Protein AF-A0A9N9GT28-F1 (afdb_monomer_lite)

Secondary structure (DSSP, 8-state):
-----HHHHHHHHHHHHHHTSTT-S-GGGHHHHHHHHHHHHHHTTT---HHHHHHHHHHHHHHHHHHHHGGGS-HHHHHHHHGGGT-TT-----------------

Radius of gyration: 22.55 Å; chains: 1; bounding box: 83×28×37 Å

Sequence (106 aa):
MPPQNSRSLCLYRHALRYLRSPNLPFPYLSSKLCYNTRELFEIYRYEQDQRKVNNLIEWGWQDLEFLKSWKHVEKDLLNKIFRGFGNSASLNITTEVKESSSDDKN

Foldseek 3Di:
DPDDPVLVVVLLVLQLCCLCDPLQLCVVCSVVSNVVSVVVCVVCVPPPPPVVVVVVSVVSVVVSVVSNCCSVPDSVVVCVVCVVVNPPPDPPPPPPPPPPDDDDDD

pLDDT: mean 78.23, std 20.6, range [39.34, 97.62]

Organism: NCBI:txid94023

Structure (mmCIF, N/CA/C/O backbone):
data_AF-A0A9N9GT28-F1
#
_entry.id   AF-A0A9N9GT28-F1
#
loop_
_atom_site.group_PDB
_atom_site.id
_atom_site.type_symbol
_atom_site.label_atom_id
_atom_site.label_alt_id
_atom_site.label_comp_id
_atom_site.label_asym_id
_atom_site.label_entity_id
_atom_site.label_seq_id
_atom_site.pdbx_PDB_ins_code
_atom_site.Cartn_x
_atom_site.Cartn_y
_atom_site.Cartn_z
_atom_site.occupancy
_atom_site.B_iso_or_equiv
_atom_site.auth_seq_id
_atom_site.auth_comp_id
_atom_site.auth_asym_id
_atom_site.auth_atom_id
_atom_site.pdbx_PDB_model_num
ATOM 1 N N . MET A 1 1 ? -14.961 -9.599 20.620 1.00 39.34 1 MET A N 1
ATOM 2 C CA . MET A 1 1 ? -13.933 -9.219 19.623 1.00 39.34 1 MET A CA 1
ATOM 3 C C . MET A 1 1 ? -14.221 -7.796 19.174 1.00 39.34 1 MET A C 1
AT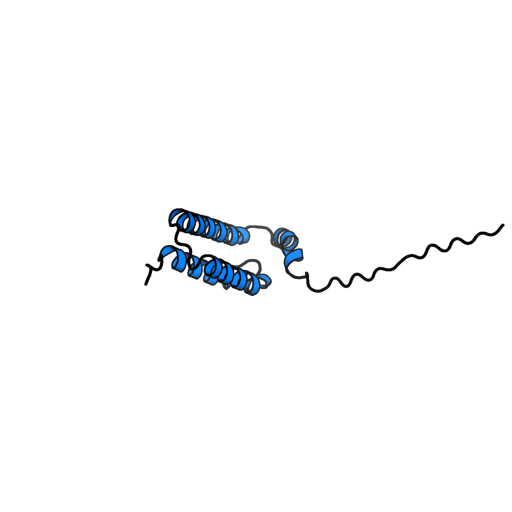OM 5 O O . MET A 1 1 ? -15.393 -7.528 18.928 1.00 39.34 1 MET A O 1
ATOM 9 N N . PRO A 1 2 ? -13.233 -6.886 19.107 1.00 44.78 2 PRO A N 1
ATOM 10 C CA . PRO A 1 2 ? -13.474 -5.552 18.565 1.00 44.78 2 PRO A CA 1
ATOM 11 C C . PRO A 1 2 ? -13.882 -5.670 17.085 1.00 44.78 2 PRO A C 1
ATOM 13 O O . PRO A 1 2 ? -13.447 -6.615 16.414 1.00 44.78 2 PRO A O 1
ATOM 16 N N . PRO A 1 3 ? -14.740 -4.773 16.572 1.00 49.88 3 PRO A N 1
ATOM 17 C CA . PRO A 1 3 ? -15.202 -4.840 15.194 1.00 49.88 3 PRO A CA 1
ATOM 18 C C . PRO A 1 3 ? -14.002 -4.706 14.255 1.00 49.88 3 PRO A C 1
ATOM 20 O O . PRO A 1 3 ? -13.295 -3.700 14.266 1.00 49.88 3 PRO A O 1
ATOM 23 N N . GLN A 1 4 ? -13.760 -5.732 13.437 1.00 57.94 4 GLN A N 1
ATOM 24 C CA . GLN A 1 4 ? -12.808 -5.614 12.340 1.00 57.94 4 GLN A CA 1
ATOM 25 C C . GLN A 1 4 ? -13.346 -4.553 11.381 1.00 57.94 4 GLN A C 1
ATOM 27 O O . GLN A 1 4 ? -14.379 -4.754 10.742 1.00 57.94 4 GLN A O 1
ATOM 32 N N . ASN A 1 5 ? -12.668 -3.409 11.311 1.00 71.00 5 ASN A N 1
ATOM 33 C CA . ASN A 1 5 ? -13.026 -2.338 10.394 1.00 71.00 5 ASN A CA 1
ATOM 34 C C . ASN A 1 5 ? -12.906 -2.874 8.956 1.00 71.00 5 ASN A C 1
ATOM 36 O O . ASN A 1 5 ? -11.810 -3.056 8.428 1.00 71.00 5 ASN A O 1
ATOM 40 N N . SER A 1 6 ? -14.041 -3.176 8.322 1.00 83.88 6 SER A N 1
ATOM 41 C CA . SER A 1 6 ? -14.099 -3.801 6.993 1.00 83.88 6 SER A CA 1
ATOM 42 C C . SER A 1 6 ? -13.328 -3.002 5.935 1.00 83.88 6 SER A C 1
ATOM 44 O O . SER A 1 6 ? -12.798 -3.579 4.982 1.00 83.88 6 SER A O 1
ATOM 46 N N . ARG A 1 7 ? -13.194 -1.684 6.139 1.00 90.88 7 ARG A N 1
ATOM 47 C CA . ARG A 1 7 ? -12.446 -0.774 5.268 1.00 90.88 7 ARG A CA 1
ATOM 48 C C . ARG A 1 7 ? -10.937 -1.002 5.335 1.00 90.88 7 ARG A C 1
ATOM 50 O O . ARG A 1 7 ? -10.301 -1.005 4.283 1.00 90.88 7 ARG A O 1
ATOM 57 N N . SER A 1 8 ? -10.365 -1.235 6.521 1.00 91.81 8 SER A N 1
ATOM 58 C CA . SER A 1 8 ? -8.921 -1.485 6.656 1.00 91.81 8 SER A CA 1
ATOM 59 C C . SER A 1 8 ? -8.540 -2.826 6.029 1.00 91.81 8 SER A C 1
ATOM 61 O O . SER A 1 8 ? -7.586 -2.901 5.255 1.00 91.81 8 SER A O 1
ATOM 63 N N . LEU A 1 9 ? -9.343 -3.871 6.253 1.00 93.12 9 LEU A N 1
ATOM 64 C CA . LEU A 1 9 ? -9.128 -5.179 5.630 1.00 93.12 9 LEU A CA 1
ATOM 65 C C . LEU A 1 9 ? -9.256 -5.117 4.099 1.00 93.12 9 LEU A C 1
ATOM 67 O O . LEU A 1 9 ? -8.506 -5.788 3.385 1.00 93.12 9 LEU A O 1
ATOM 71 N N . CYS A 1 10 ? -10.195 -4.316 3.590 1.00 95.00 10 CYS A N 1
ATOM 72 C CA . CYS A 1 10 ? -10.338 -4.070 2.158 1.00 95.00 10 CYS A CA 1
ATOM 73 C C . CYS A 1 10 ? -9.069 -3.423 1.587 1.00 95.00 10 CYS A C 1
ATOM 75 O O . CYS A 1 10 ? -8.464 -3.978 0.668 1.00 95.00 10 CYS A O 1
ATOM 77 N N . LEU A 1 11 ? -8.608 -2.323 2.190 1.00 96.50 11 LEU A N 1
ATOM 78 C CA . LEU A 1 11 ? -7.378 -1.642 1.788 1.00 96.50 11 LEU A CA 1
ATOM 79 C C . LEU A 1 11 ? -6.170 -2.591 1.801 1.00 96.50 11 LEU A C 1
ATOM 81 O O . LEU A 1 11 ? -5.465 -2.689 0.799 1.00 96.50 11 LEU A O 1
ATOM 85 N N . TYR A 1 12 ? -5.980 -3.360 2.877 1.00 96.75 12 TYR A N 1
ATOM 86 C CA . TYR A 1 12 ? -4.900 -4.348 2.992 1.00 96.75 12 TYR A CA 1
ATOM 87 C C . TYR A 1 12 ? -4.896 -5.349 1.828 1.00 96.75 12 TYR A C 1
ATOM 89 O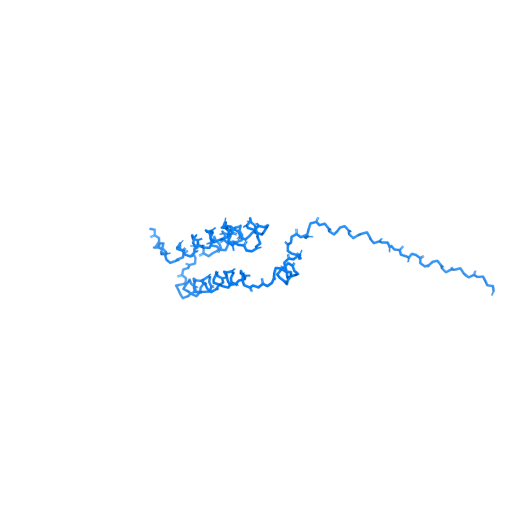 O . TYR A 1 12 ? -3.869 -5.585 1.184 1.00 96.75 12 TYR A O 1
ATOM 97 N N . ARG A 1 13 ? -6.064 -5.923 1.514 1.00 96.50 13 ARG A N 1
ATOM 98 C CA . ARG A 1 13 ? -6.218 -6.880 0.408 1.00 96.50 13 ARG A CA 1
ATOM 99 C C . ARG A 1 13 ? -5.935 -6.233 -0.943 1.00 96.50 13 ARG A C 1
ATOM 101 O O . ARG A 1 13 ? -5.271 -6.850 -1.776 1.00 96.50 13 ARG A O 1
ATOM 108 N N . HIS A 1 14 ? -6.430 -5.018 -1.168 1.00 96.75 14 HIS A N 1
ATOM 109 C CA . HIS A 1 14 ? -6.209 -4.289 -2.415 1.00 96.75 14 HIS A CA 1
ATOM 110 C C . HIS A 1 14 ? -4.736 -3.919 -2.610 1.00 96.75 14 HIS A C 1
ATOM 112 O O . HIS A 1 14 ? -4.205 -4.150 -3.698 1.00 96.75 14 HIS A O 1
ATOM 118 N N . ALA A 1 15 ? -4.067 -3.441 -1.560 1.00 97.00 15 ALA A N 1
ATOM 119 C CA . ALA A 1 15 ? -2.644 -3.128 -1.586 1.00 97.00 15 ALA A CA 1
ATOM 120 C C . ALA A 1 15 ? -1.812 -4.371 -1.927 1.00 97.00 15 ALA A C 1
ATOM 122 O O . ALA A 1 15 ? -1.098 -4.380 -2.927 1.00 97.00 15 ALA A O 1
ATOM 123 N N . LEU A 1 16 ? -1.972 -5.471 -1.182 1.00 97.62 16 LEU A N 1
ATOM 124 C CA . LEU A 1 16 ? -1.211 -6.698 -1.444 1.00 97.62 16 LEU A CA 1
ATOM 125 C C . LEU A 1 16 ? -1.497 -7.306 -2.819 1.00 97.62 16 LEU A C 1
ATOM 127 O O . LEU A 1 16 ? -0.587 -7.849 -3.446 1.00 97.62 16 LEU A O 1
ATOM 131 N N . ARG A 1 17 ? -2.742 -7.228 -3.303 1.00 97.31 17 ARG A N 1
ATOM 132 C CA . ARG A 1 17 ? -3.087 -7.703 -4.648 1.00 97.31 17 ARG A CA 1
ATOM 133 C C . ARG A 1 17 ? -2.3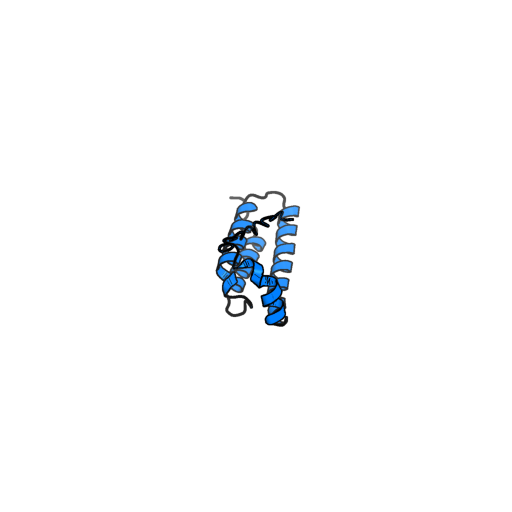66 -6.889 -5.717 1.00 97.31 17 ARG A C 1
ATOM 135 O O . ARG A 1 17 ? -1.808 -7.482 -6.632 1.00 97.31 17 ARG A O 1
ATOM 142 N N . TYR A 1 18 ? -2.356 -5.562 -5.597 1.00 96.19 18 TYR A N 1
ATOM 143 C CA . TYR A 1 18 ? -1.662 -4.698 -6.549 1.00 96.19 18 TYR A CA 1
ATOM 144 C C . TYR A 1 18 ? -0.142 -4.907 -6.510 1.00 96.19 18 TYR A C 1
ATOM 146 O O . TYR A 1 18 ? 0.472 -5.093 -7.557 1.00 96.19 18 TYR A O 1
ATOM 154 N N . LEU A 1 19 ? 0.457 -4.977 -5.318 1.00 95.56 19 LEU A N 1
ATOM 155 C CA . LEU A 1 19 ? 1.904 -5.157 -5.153 1.00 95.56 19 LEU A CA 1
ATOM 156 C C . LEU A 1 19 ? 2.423 -6.499 -5.689 1.00 95.56 19 LEU A C 1
ATOM 158 O O . LEU A 1 19 ? 3.594 -6.605 -6.042 1.00 95.56 19 LEU A O 1
ATOM 162 N N . ARG A 1 20 ? 1.574 -7.528 -5.763 1.00 95.69 20 ARG A N 1
ATOM 163 C CA . ARG A 1 20 ? 1.901 -8.824 -6.389 1.00 95.69 20 ARG A CA 1
ATOM 164 C C . ARG A 1 20 ? 1.513 -8.897 -7.863 1.00 95.69 20 ARG A C 1
ATOM 166 O O . ARG A 1 20 ? 1.764 -9.911 -8.508 1.00 95.69 20 ARG A O 1
ATOM 173 N N . SER A 1 21 ? 0.835 -7.876 -8.378 1.00 93.75 21 SER A N 1
ATOM 174 C CA . SER A 1 21 ? 0.336 -7.888 -9.745 1.00 93.75 21 SER A CA 1
ATOM 175 C C . SER A 1 21 ? 1.467 -7.617 -10.740 1.00 93.75 21 SER A C 1
ATOM 177 O O . SER A 1 21 ? 2.388 -6.859 -10.428 1.00 93.75 21 SER A O 1
ATOM 179 N N . PRO A 1 22 ? 1.370 -8.150 -11.969 1.00 90.56 22 PRO A N 1
ATOM 180 C CA . PRO A 1 22 ? 2.308 -7.819 -13.042 1.00 90.56 22 PRO A CA 1
ATOM 181 C C . PRO A 1 22 ? 2.241 -6.341 -13.463 1.00 90.56 22 PRO A C 1
ATOM 183 O O . PRO A 1 22 ? 3.116 -5.869 -14.177 1.00 90.56 22 PRO A O 1
ATOM 186 N N . ASN A 1 23 ? 1.222 -5.602 -13.009 1.00 88.94 23 ASN A N 1
ATOM 187 C CA . ASN A 1 23 ? 1.052 -4.181 -13.296 1.00 88.94 23 ASN A CA 1
ATOM 188 C C . ASN A 1 23 ? 1.915 -3.282 -12.400 1.00 88.94 23 ASN A C 1
ATOM 190 O O . ASN A 1 23 ? 1.932 -2.071 -12.612 1.00 88.94 23 ASN A O 1
ATOM 194 N N . LEU A 1 24 ? 2.599 -3.839 -11.393 1.00 89.50 24 LEU A N 1
ATOM 195 C CA . LEU A 1 24 ? 3.544 -3.083 -10.582 1.00 89.50 24 LEU A CA 1
ATOM 196 C C . LEU A 1 24 ? 4.786 -2.748 -11.433 1.00 89.50 24 LEU A C 1
ATOM 198 O O . LEU A 1 24 ? 5.488 -3.669 -11.853 1.00 89.50 24 LEU A O 1
ATOM 202 N N . PRO A 1 25 ? 5.130 -1.462 -11.637 1.00 85.38 25 PRO A N 1
ATOM 203 C CA . PRO A 1 25 ? 6.275 -1.080 -12.469 1.00 85.38 25 PRO A CA 1
ATOM 204 C C . PRO A 1 25 ? 7.645 -1.548 -11.934 1.00 85.38 25 PRO A C 1
ATOM 206 O O . PRO A 1 25 ? 8.598 -1.632 -12.709 1.00 85.38 25 PRO A O 1
ATOM 209 N N . PHE A 1 26 ? 7.750 -1.915 -10.646 1.00 83.88 26 PHE A N 1
ATOM 210 C CA . PHE A 1 26 ? 8.971 -2.467 -10.023 1.00 83.88 26 PHE A CA 1
ATOM 211 C C . PHE A 1 26 ? 8.707 -3.852 -9.433 1.00 83.88 26 PHE A C 1
ATOM 213 O O . PHE A 1 26 ? 8.577 -3.998 -8.213 1.00 83.88 26 PHE A O 1
ATOM 220 N N . PRO A 1 27 ? 8.657 -4.905 -10.262 1.00 87.12 27 PRO A N 1
ATOM 221 C CA . PRO A 1 27 ? 8.445 -6.259 -9.758 1.00 87.12 27 PRO A CA 1
ATOM 222 C C . PRO A 1 27 ? 9.528 -6.671 -8.747 1.00 87.12 27 PRO A C 1
ATOM 224 O O . PRO A 1 27 ? 9.227 -7.355 -7.772 1.00 87.12 27 PRO A O 1
ATOM 227 N N . TYR A 1 28 ? 10.761 -6.169 -8.899 1.00 85.69 28 TYR A N 1
ATOM 228 C CA . TYR A 1 28 ? 11.867 -6.422 -7.968 1.00 85.69 28 TYR A CA 1
ATOM 229 C C . TYR A 1 28 ? 11.641 -5.844 -6.557 1.00 85.69 28 TYR A C 1
ATOM 231 O O . TYR A 1 28 ? 12.227 -6.339 -5.598 1.00 85.69 28 TYR A O 1
ATOM 239 N N . LEU A 1 29 ? 10.776 -4.832 -6.396 1.00 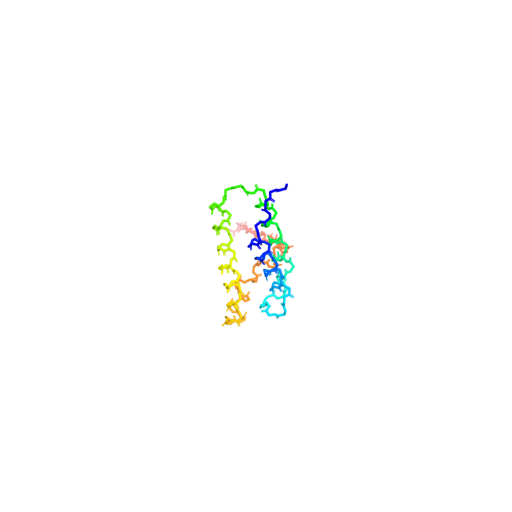88.31 29 LEU A N 1
ATOM 240 C CA . LEU A 1 29 ? 10.406 -4.292 -5.080 1.00 88.31 29 LEU A CA 1
ATOM 241 C C . LEU A 1 29 ? 9.209 -5.012 -4.450 1.00 88.31 29 LEU A C 1
ATOM 243 O O . LEU A 1 29 ? 8.935 -4.782 -3.272 1.00 88.31 29 LEU A O 1
ATOM 247 N N . SER A 1 30 ? 8.506 -5.882 -5.187 1.00 93.00 30 SER A N 1
ATOM 248 C CA . SER A 1 30 ? 7.250 -6.507 -4.746 1.00 93.00 30 SER A CA 1
ATOM 249 C C . SER A 1 30 ? 7.369 -7.150 -3.363 1.00 93.00 30 SER A C 1
ATOM 251 O O . SER A 1 30 ? 6.562 -6.857 -2.479 1.00 93.00 30 SER A O 1
ATOM 253 N N . SER A 1 31 ? 8.412 -7.958 -3.136 1.00 93.62 31 SER A N 1
ATOM 254 C CA . SER A 1 31 ? 8.634 -8.641 -1.856 1.00 93.62 31 SER A CA 1
ATOM 255 C C . SER A 1 31 ? 8.808 -7.660 -0.695 1.00 93.62 31 SER A C 1
ATOM 257 O O . SER A 1 31 ? 8.149 -7.813 0.334 1.00 93.62 31 SER A O 1
ATOM 259 N N . LYS A 1 32 ? 9.636 -6.621 -0.875 1.00 92.31 32 LYS A N 1
ATOM 260 C CA . LYS A 1 32 ? 9.908 -5.597 0.147 1.00 92.31 32 LYS A CA 1
ATOM 261 C C . LYS A 1 32 ? 8.671 -4.748 0.434 1.00 92.31 32 LYS A C 1
ATOM 263 O O . LYS A 1 32 ? 8.331 -4.542 1.592 1.00 92.31 32 LYS A O 1
ATOM 268 N N . LEU A 1 33 ? 7.951 -4.318 -0.602 1.00 94.25 33 LEU A N 1
ATOM 269 C CA . LEU A 1 33 ? 6.713 -3.553 -0.443 1.00 94.25 33 LEU A CA 1
ATOM 270 C C . LEU A 1 33 ? 5.629 -4.389 0.245 1.00 94.25 33 LEU A C 1
ATOM 272 O O . LEU A 1 33 ? 5.001 -3.915 1.183 1.00 94.25 33 LEU A O 1
ATOM 276 N N . CYS A 1 34 ? 5.458 -5.656 -0.142 1.00 96.62 34 CYS A N 1
ATOM 277 C CA . CYS A 1 34 ? 4.517 -6.556 0.522 1.00 96.62 34 CYS A CA 1
ATOM 278 C C . CYS A 1 34 ? 4.882 -6.802 1.991 1.00 96.62 34 CYS A C 1
ATOM 280 O O . CYS A 1 34 ? 3.982 -6.975 2.810 1.00 96.62 34 CYS A O 1
ATOM 282 N N . TYR A 1 35 ? 6.171 -6.899 2.327 1.00 96.88 35 TYR A N 1
ATOM 283 C CA . TYR A 1 35 ? 6.625 -7.001 3.715 1.00 96.88 35 TYR A CA 1
ATOM 284 C C . TYR A 1 35 ? 6.256 -5.730 4.489 1.00 96.88 35 TYR A C 1
ATOM 286 O O . TYR A 1 35 ? 5.495 -5.809 5.448 1.00 96.88 35 TYR A O 1
ATOM 294 N N . ASN A 1 36 ? 6.663 -4.561 3.990 1.00 95.88 36 ASN A N 1
ATOM 295 C CA . ASN A 1 36 ? 6.387 -3.270 4.624 1.00 95.88 36 ASN A CA 1
ATOM 296 C C . ASN A 1 36 ? 4.884 -3.014 4.815 1.00 95.88 36 ASN A C 1
ATOM 298 O O . ASN A 1 36 ? 4.474 -2.519 5.858 1.00 95.88 36 ASN A O 1
ATOM 302 N N . THR A 1 37 ? 4.044 -3.377 3.839 1.00 96.31 37 THR A N 1
ATOM 303 C CA . THR A 1 37 ? 2.586 -3.258 3.976 1.00 96.31 37 THR A CA 1
ATOM 304 C C . THR A 1 37 ? 2.046 -4.147 5.094 1.00 96.31 37 THR A C 1
ATOM 306 O O . THR A 1 37 ? 1.160 -3.714 5.820 1.00 96.31 37 THR A O 1
ATOM 309 N N . ARG A 1 38 ? 2.551 -5.376 5.267 1.00 97.25 38 ARG A N 1
ATOM 310 C CA . ARG A 1 38 ? 2.120 -6.238 6.384 1.00 97.25 38 ARG A CA 1
ATOM 311 C C . ARG A 1 38 ? 2.521 -5.646 7.727 1.00 97.25 38 ARG A C 1
ATOM 313 O O . ARG A 1 38 ? 1.663 -5.531 8.595 1.00 97.25 38 ARG A O 1
ATOM 320 N N . GLU A 1 39 ? 3.774 -5.217 7.847 1.00 97.31 39 GLU A N 1
ATOM 321 C CA . GLU A 1 39 ? 4.293 -4.588 9.064 1.00 97.31 39 GLU A CA 1
ATOM 322 C C . GLU A 1 39 ? 3.486 -3.346 9.443 1.00 97.31 39 GLU A C 1
ATOM 324 O O . GLU A 1 39 ? 3.082 -3.197 10.591 1.00 97.31 39 GLU A O 1
ATOM 329 N N . LEU A 1 40 ? 3.165 -2.488 8.470 1.00 94.75 40 LEU A N 1
ATOM 330 C CA . LEU A 1 40 ? 2.370 -1.285 8.712 1.00 94.75 40 LEU A CA 1
ATOM 331 C C . LEU A 1 40 ? 0.989 -1.614 9.300 1.00 94.75 40 LEU A C 1
ATOM 333 O O . LEU A 1 40 ? 0.551 -0.974 10.252 1.00 94.75 40 LEU A O 1
ATOM 337 N N . PHE A 1 41 ? 0.306 -2.625 8.758 1.00 94.81 41 PHE A N 1
ATOM 338 C CA . PHE A 1 41 ? -0.991 -3.059 9.281 1.00 94.81 41 PHE A CA 1
ATOM 339 C C . PHE A 1 41 ? -0.883 -3.729 10.655 1.00 94.81 41 PHE A C 1
ATOM 341 O O . PHE A 1 41 ? -1.814 -3.602 11.450 1.00 94.81 41 PHE A O 1
ATOM 348 N N . GLU A 1 42 ? 0.230 -4.402 10.956 1.00 94.25 42 GLU A N 1
ATOM 349 C CA . GLU A 1 42 ? 0.461 -4.993 12.277 1.00 94.25 42 GLU A CA 1
ATOM 350 C C . GLU A 1 42 ? 0.740 -3.915 13.337 1.00 94.25 42 GLU A C 1
ATOM 352 O O . GLU A 1 42 ? 0.147 -3.962 14.414 1.00 94.25 42 GLU A O 1
ATOM 357 N N . ILE A 1 43 ? 1.540 -2.889 13.013 1.00 94.69 43 ILE A N 1
ATOM 358 C CA . ILE A 1 43 ? 1.835 -1.748 13.905 1.00 94.69 43 ILE A CA 1
ATOM 359 C C . ILE A 1 43 ? 0.544 -1.073 14.388 1.00 94.69 43 ILE A C 1
ATOM 361 O O . ILE A 1 43 ? 0.414 -0.746 15.566 1.00 94.69 43 ILE A O 1
ATOM 365 N N . TYR A 1 44 ? -0.431 -0.888 13.496 1.00 92.94 44 TYR A N 1
ATOM 366 C CA . TYR A 1 44 ? -1.698 -0.220 13.814 1.00 92.94 44 TYR A CA 1
ATOM 367 C C . TYR A 1 44 ? -2.850 -1.183 14.134 1.00 92.94 44 TYR A C 1
ATOM 369 O O . TYR A 1 44 ? -3.998 -0.752 14.249 1.00 92.94 44 TYR A O 1
ATOM 377 N N . ARG A 1 45 ? -2.579 -2.483 14.315 1.00 90.50 45 ARG A N 1
ATOM 378 C CA . ARG A 1 45 ? -3.613 -3.516 14.508 1.00 90.50 45 ARG A CA 1
ATOM 379 C C . ARG A 1 45 ? -4.522 -3.267 15.709 1.00 90.50 45 ARG A C 1
ATOM 381 O O . ARG A 1 45 ? -5.709 -3.587 15.654 1.00 90.50 45 ARG A O 1
ATOM 388 N N . TYR A 1 46 ? -3.959 -2.734 16.789 1.00 92.06 46 TYR A N 1
ATOM 389 C CA . TYR A 1 46 ? -4.663 -2.495 18.051 1.00 92.06 46 TYR A CA 1
ATOM 390 C C . TYR A 1 46 ? -5.009 -1.020 18.277 1.00 92.06 46 TYR A C 1
ATOM 392 O O . TYR A 1 46 ? -5.426 -0.667 19.380 1.00 92.06 46 TYR A O 1
ATOM 400 N N . GLU A 1 47 ? -4.859 -0.169 17.256 1.00 93.62 47 GLU A N 1
ATOM 401 C CA . GLU A 1 47 ? -5.218 1.246 17.339 1.00 93.62 47 GLU A CA 1
ATOM 402 C C . GLU A 1 47 ? -6.713 1.407 17.656 1.00 93.62 47 GLU A C 1
ATOM 404 O O . GLU A 1 47 ? -7.572 0.833 16.984 1.00 93.62 47 GLU A O 1
ATOM 409 N N . GLN A 1 48 ? -7.019 2.176 18.702 1.00 92.12 48 GLN A N 1
ATOM 410 C CA . GLN A 1 48 ? -8.389 2.374 19.191 1.00 92.12 48 GLN A CA 1
ATOM 411 C C . GLN A 1 48 ? -8.960 3.730 18.769 1.00 92.12 48 GLN A C 1
ATOM 413 O O . GLN A 1 48 ? -10.185 3.877 18.694 1.00 92.12 48 GLN A O 1
ATOM 418 N N . ASP A 1 49 ? -8.102 4.712 18.462 1.00 94.12 49 ASP A N 1
ATOM 419 C CA . ASP A 1 49 ? -8.544 6.026 18.003 1.00 94.12 49 ASP A CA 1
ATOM 420 C C . ASP A 1 49 ? -9.156 5.928 16.599 1.00 94.12 49 ASP A C 1
ATOM 422 O O . ASP A 1 49 ? -8.464 5.838 15.583 1.00 94.12 49 ASP A O 1
ATOM 426 N N . GLN A 1 50 ? -10.487 5.996 16.537 1.00 91.69 50 GLN A N 1
ATOM 427 C CA . GLN A 1 50 ? -11.237 5.899 15.286 1.00 91.69 50 GLN A CA 1
ATOM 428 C C . GLN A 1 50 ? -10.921 7.030 14.303 1.00 91.69 50 GLN A C 1
ATOM 430 O O . GLN A 1 50 ? -10.973 6.805 13.093 1.00 91.69 50 GLN A O 1
ATOM 435 N N . ARG A 1 51 ? -10.577 8.238 14.775 1.00 95.06 51 ARG A N 1
ATOM 436 C CA . ARG A 1 51 ? -10.185 9.340 13.879 1.00 95.06 51 ARG A CA 1
ATOM 437 C C . ARG A 1 51 ? -8.854 9.017 13.221 1.00 95.06 51 ARG A C 1
ATOM 439 O O . ARG A 1 51 ? -8.737 9.114 12.003 1.00 95.06 51 ARG A O 1
ATOM 446 N N . LYS A 1 52 ? -7.888 8.550 14.010 1.00 95.06 52 LYS A N 1
ATOM 447 C CA . LYS A 1 52 ? -6.585 8.118 13.500 1.00 95.06 52 LYS A CA 1
ATOM 448 C C . LYS A 1 52 ? -6.711 6.940 12.537 1.00 95.06 52 LYS A C 1
ATOM 450 O O . LYS A 1 52 ? -6.134 6.992 11.456 1.00 95.06 52 LYS A O 1
ATOM 455 N N . VAL A 1 53 ? -7.508 5.922 12.870 1.00 93.31 53 VAL A N 1
ATOM 456 C CA . VAL A 1 53 ? -7.772 4.777 11.977 1.00 93.31 53 VAL A CA 1
ATOM 457 C C . VAL A 1 53 ? -8.370 5.240 10.649 1.00 93.31 53 VAL A C 1
ATOM 459 O O . VAL A 1 53 ? -7.925 4.795 9.593 1.00 93.31 53 VAL A O 1
ATOM 462 N N . ASN A 1 54 ? -9.345 6.150 10.675 1.00 94.12 54 ASN A N 1
ATOM 463 C CA . ASN A 1 54 ? -9.951 6.671 9.451 1.00 94.12 54 ASN A CA 1
ATOM 464 C C . ASN A 1 54 ? -8.947 7.451 8.592 1.00 94.12 54 ASN A C 1
ATOM 466 O O . ASN A 1 54 ? -8.891 7.207 7.388 1.00 94.12 54 ASN A O 1
ATOM 470 N N . ASN A 1 55 ? -8.116 8.301 9.203 1.00 95.94 55 ASN A N 1
ATOM 471 C CA . ASN A 1 55 ? -7.064 9.034 8.492 1.00 95.94 55 ASN A CA 1
ATOM 472 C C . ASN A 1 55 ? -6.039 8.082 7.860 1.00 95.94 55 ASN A C 1
ATOM 474 O O . ASN A 1 55 ? -5.694 8.235 6.694 1.00 95.94 55 ASN A O 1
ATOM 478 N N . LEU A 1 56 ? -5.597 7.055 8.595 1.00 95.12 56 LEU A N 1
ATOM 479 C CA . LEU A 1 56 ? -4.662 6.047 8.081 1.00 95.12 56 LEU A CA 1
ATOM 480 C C . LEU A 1 56 ? -5.243 5.276 6.889 1.00 95.12 56 LEU A C 1
ATOM 482 O O . LEU A 1 56 ? -4.533 4.995 5.926 1.00 95.12 56 LEU A O 1
ATOM 486 N N . ILE A 1 57 ? -6.535 4.937 6.937 1.00 95.38 57 ILE A N 1
ATOM 487 C CA . ILE A 1 57 ? -7.221 4.284 5.815 1.00 95.38 57 ILE A CA 1
ATOM 488 C C . ILE A 1 57 ? -7.287 5.222 4.606 1.00 95.38 57 ILE A C 1
ATOM 490 O O . ILE A 1 57 ? -7.058 4.772 3.486 1.00 95.38 57 ILE A O 1
ATOM 494 N N . GLU A 1 58 ? -7.609 6.499 4.809 1.00 96.00 58 GLU A N 1
ATOM 495 C CA . GLU A 1 58 ? -7.671 7.489 3.731 1.00 96.00 58 GLU A CA 1
ATOM 496 C C . GLU A 1 58 ? -6.307 7.683 3.062 1.00 96.00 58 GLU A C 1
ATOM 498 O O . GLU A 1 58 ? -6.200 7.532 1.843 1.00 96.00 58 GLU A O 1
ATOM 503 N N . TRP A 1 59 ? -5.257 7.913 3.852 1.00 96.62 59 TRP A N 1
ATOM 504 C CA . TRP A 1 59 ? -3.888 8.035 3.348 1.00 96.62 59 TRP A CA 1
ATOM 505 C C . TRP A 1 59 ? -3.434 6.770 2.629 1.00 96.62 59 TRP A C 1
ATOM 507 O O . TRP A 1 59 ? -2.911 6.850 1.526 1.00 96.62 59 TRP A O 1
ATOM 517 N N . GLY A 1 60 ? -3.727 5.586 3.170 1.00 96.19 60 GLY A N 1
ATOM 518 C CA . GLY A 1 60 ? -3.350 4.340 2.509 1.00 96.19 60 GLY A CA 1
ATOM 519 C C . GLY A 1 60 ? -4.042 4.122 1.155 1.00 96.19 60 GLY A C 1
ATOM 520 O O . GLY A 1 60 ? -3.448 3.528 0.254 1.00 96.19 60 GLY A O 1
ATOM 521 N N . TRP A 1 61 ? -5.271 4.620 0.965 1.00 97.06 61 TRP A N 1
ATOM 522 C CA . TRP A 1 61 ? -5.902 4.636 -0.361 1.00 97.06 61 TRP A CA 1
ATOM 523 C C . TRP A 1 61 ? -5.223 5.627 -1.308 1.00 97.06 61 TRP A C 1
ATOM 525 O O . TRP A 1 61 ? -4.989 5.276 -2.464 1.00 97.06 61 TRP A O 1
ATOM 535 N N . GLN A 1 62 ? -4.876 6.824 -0.828 1.00 96.50 62 GLN A N 1
ATOM 536 C CA . GLN A 1 62 ? -4.136 7.819 -1.613 1.00 96.50 62 GLN A CA 1
ATOM 537 C C . GLN A 1 62 ? -2.766 7.276 -2.047 1.00 96.50 62 GLN A C 1
ATOM 539 O O . GLN A 1 62 ? -2.431 7.346 -3.229 1.00 96.50 62 GLN A O 1
ATOM 544 N N . ASP A 1 63 ? -2.028 6.638 -1.139 1.00 94.50 63 ASP A N 1
ATOM 545 C CA . ASP A 1 63 ? -0.739 6.000 -1.417 1.00 94.50 63 ASP A CA 1
ATOM 546 C C . ASP A 1 63 ? -0.870 4.878 -2.454 1.00 94.50 63 ASP A C 1
ATOM 548 O O . ASP A 1 63 ? -0.044 4.746 -3.361 1.00 94.50 63 ASP A O 1
ATOM 552 N N . LEU A 1 64 ? -1.927 4.065 -2.358 1.00 94.56 64 LEU A N 1
ATOM 553 C CA . LEU A 1 64 ? -2.179 2.998 -3.322 1.00 94.56 64 LEU A CA 1
ATOM 554 C C . LEU A 1 64 ? -2.491 3.552 -4.720 1.00 94.56 64 LEU A C 1
ATOM 556 O O . LEU A 1 64 ? -1.992 3.014 -5.710 1.00 94.56 64 LEU A O 1
ATOM 560 N N . GLU A 1 65 ? -3.294 4.611 -4.823 1.00 93.69 65 GLU A N 1
ATOM 561 C CA . GLU A 1 65 ? -3.548 5.283 -6.104 1.00 93.69 65 GLU A CA 1
AT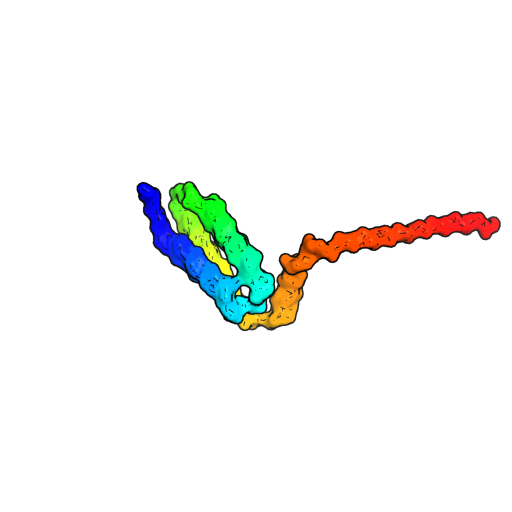OM 562 C C . GLU A 1 65 ? -2.288 5.961 -6.650 1.00 93.69 65 GLU A C 1
ATOM 564 O O . GLU A 1 65 ? -1.997 5.854 -7.845 1.00 93.69 65 GLU A O 1
ATOM 569 N N . PHE A 1 66 ? -1.468 6.553 -5.780 1.00 90.50 66 PHE A N 1
ATOM 570 C CA . PHE A 1 66 ? -0.176 7.106 -6.166 1.00 90.50 66 PHE A CA 1
ATOM 571 C C . PHE A 1 66 ? 0.734 6.023 -6.763 1.00 90.50 66 PHE A C 1
ATOM 573 O O . PHE A 1 66 ? 1.213 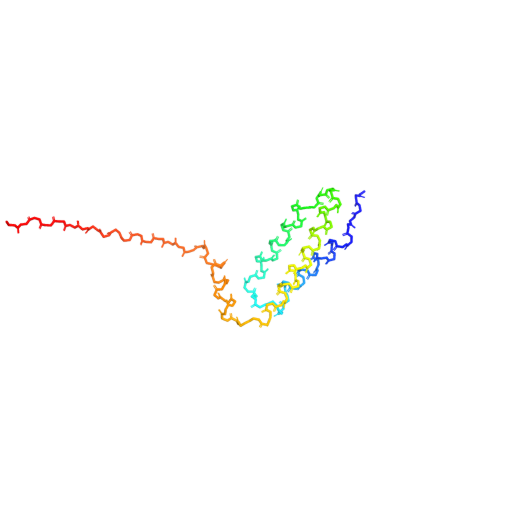6.180 -7.886 1.00 90.50 66 PHE A O 1
ATOM 580 N N . LEU A 1 67 ? 0.871 4.867 -6.105 1.00 88.94 67 LEU A N 1
ATOM 581 C CA . LEU A 1 67 ? 1.637 3.723 -6.622 1.00 88.94 67 LEU A CA 1
ATOM 582 C C . LEU A 1 67 ? 1.081 3.163 -7.942 1.00 88.94 67 LEU A C 1
ATOM 584 O O . LEU A 1 67 ? 1.844 2.662 -8.773 1.00 88.94 67 LEU A O 1
ATOM 588 N N . LYS A 1 68 ? -0.238 3.219 -8.156 1.00 90.56 68 LYS A N 1
ATOM 589 C CA . LYS A 1 68 ? -0.875 2.834 -9.429 1.00 90.56 68 LYS A CA 1
ATOM 590 C C . LYS A 1 68 ? -0.597 3.822 -10.552 1.00 90.56 68 LYS A C 1
ATOM 592 O O . LYS A 1 68 ? -0.502 3.404 -11.707 1.00 90.56 68 LYS A O 1
ATOM 597 N N . SER A 1 69 ? -0.462 5.107 -10.237 1.00 87.88 69 SER A N 1
ATOM 598 C CA . SER A 1 69 ? -0.220 6.151 -11.237 1.00 87.88 69 SER A CA 1
ATOM 599 C C . SER A 1 69 ? 1.175 6.067 -11.861 1.00 87.88 69 SER A C 1
ATOM 601 O O . SER A 1 69 ? 1.363 6.466 -13.008 1.00 87.88 69 SER A O 1
ATOM 603 N N . TRP A 1 70 ? 2.143 5.454 -11.173 1.00 82.19 70 TRP A N 1
ATOM 604 C CA . TRP A 1 70 ? 3.515 5.338 -11.673 1.00 82.19 70 TRP A CA 1
ATOM 605 C C . TRP A 1 70 ? 3.664 4.454 -12.910 1.00 82.19 70 TRP A C 1
ATOM 607 O O . TRP A 1 70 ? 4.684 4.538 -13.583 1.00 82.19 70 TRP A O 1
ATOM 617 N N . LYS A 1 71 ? 2.645 3.673 -13.289 1.00 73.62 71 LYS A N 1
ATOM 618 C CA . LYS A 1 71 ? 2.614 3.007 -14.603 1.00 73.62 71 LYS A CA 1
ATOM 619 C C . LYS A 1 71 ? 2.732 3.990 -15.783 1.00 73.62 71 LYS A C 1
ATOM 621 O O . LYS A 1 71 ? 3.005 3.564 -16.898 1.00 73.62 71 LYS A O 1
ATOM 626 N N . HIS A 1 72 ? 2.489 5.280 -15.540 1.00 70.00 72 HIS A N 1
ATOM 627 C CA . HIS A 1 72 ? 2.544 6.356 -16.528 1.00 70.00 72 HIS A CA 1
ATOM 628 C C . HIS A 1 72 ? 3.848 7.165 -16.505 1.00 70.00 72 HIS A C 1
ATOM 630 O O . HIS A 1 72 ? 4.014 8.053 -17.334 1.00 70.00 72 HIS A O 1
ATOM 636 N N . VAL A 1 73 ? 4.761 6.893 -15.569 1.00 73.00 73 VAL A N 1
ATOM 637 C CA . VAL A 1 73 ? 6.043 7.602 -15.473 1.00 73.00 73 VAL A CA 1
ATOM 638 C C . VAL A 1 73 ? 7.104 6.829 -16.257 1.00 73.00 73 VAL A C 1
ATOM 640 O O . VAL A 1 73 ? 7.109 5.598 -16.261 1.00 73.00 73 VAL A O 1
ATOM 643 N N . GLU A 1 74 ? 8.012 7.542 -16.928 1.00 72.81 74 GLU A N 1
ATOM 644 C CA . GLU A 1 74 ? 9.097 6.924 -17.693 1.00 72.81 74 GLU A CA 1
ATOM 645 C C . GLU A 1 74 ? 9.926 5.965 -16.828 1.00 72.81 74 GLU A C 1
ATOM 647 O O . GLU A 1 74 ? 10.414 6.311 -15.746 1.00 72.81 74 GLU A O 1
ATOM 652 N N . LYS A 1 75 ? 10.116 4.742 -17.338 1.00 68.25 75 LYS A N 1
ATOM 653 C CA . LYS A 1 75 ? 10.794 3.643 -16.638 1.00 68.25 75 LYS A CA 1
ATOM 654 C C . LYS A 1 75 ? 12.192 4.030 -16.148 1.00 68.25 75 LYS A C 1
ATOM 656 O O . LYS A 1 75 ? 12.594 3.610 -15.066 1.00 68.25 75 LYS A O 1
ATOM 661 N N . ASP A 1 76 ? 12.913 4.857 -16.900 1.00 66.50 76 ASP A N 1
ATOM 662 C CA . ASP A 1 76 ? 14.265 5.296 -16.545 1.00 66.50 76 ASP A CA 1
ATOM 663 C C . ASP A 1 76 ? 14.285 6.323 -15.414 1.00 66.50 76 ASP A C 1
ATOM 665 O O . ASP A 1 76 ? 15.161 6.263 -14.546 1.00 66.50 76 ASP A O 1
ATOM 669 N N . LEU A 1 77 ? 13.302 7.227 -15.368 1.00 72.88 77 LEU A N 1
ATOM 670 C CA . LEU A 1 77 ? 13.137 8.159 -14.255 1.00 72.88 77 LEU A CA 1
ATOM 671 C C . LEU A 1 77 ? 12.797 7.397 -12.972 1.00 72.88 77 LEU A C 1
ATOM 673 O O . LEU A 1 77 ? 13.411 7.621 -11.929 1.00 72.88 77 LEU A O 1
ATOM 677 N N . LEU A 1 78 ? 11.890 6.428 -13.066 1.00 68.94 78 LEU A N 1
ATOM 678 C CA . LEU A 1 78 ? 11.536 5.584 -11.933 1.00 68.94 78 LEU A CA 1
ATOM 679 C C . LEU A 1 78 ? 12.719 4.730 -11.455 1.00 68.94 78 LEU A C 1
ATOM 681 O O . LEU A 1 78 ? 13.008 4.678 -10.262 1.00 68.94 78 LEU A O 1
ATOM 685 N N . ASN A 1 79 ? 13.463 4.111 -12.373 1.00 68.19 79 ASN A N 1
ATOM 686 C CA . ASN A 1 79 ? 14.661 3.347 -12.029 1.00 68.19 79 ASN A CA 1
ATOM 687 C C . ASN A 1 79 ? 15.723 4.222 -11.348 1.00 68.19 79 ASN A C 1
ATOM 689 O O . ASN A 1 79 ? 16.392 3.744 -10.436 1.00 68.19 79 ASN A O 1
ATOM 693 N N . LYS A 1 80 ? 15.881 5.493 -11.742 1.00 73.19 80 LYS A N 1
ATOM 694 C CA . LYS A 1 80 ? 16.779 6.439 -11.054 1.00 73.19 80 LYS A CA 1
ATOM 695 C C . LYS A 1 80 ? 16.321 6.724 -9.623 1.00 73.19 80 LYS A C 1
ATOM 697 O O . LYS A 1 80 ? 17.157 6.705 -8.726 1.00 73.19 80 LYS A O 1
ATOM 702 N N . ILE A 1 81 ? 15.020 6.913 -9.400 1.00 71.88 81 ILE A N 1
ATOM 703 C CA . ILE A 1 81 ? 14.452 7.133 -8.059 1.00 71.88 81 ILE A CA 1
ATOM 704 C C . ILE A 1 81 ? 14.660 5.894 -7.167 1.00 71.88 81 ILE A C 1
ATOM 706 O O . ILE A 1 81 ? 15.020 6.023 -5.998 1.00 71.88 81 ILE A O 1
ATOM 710 N N . PHE A 1 82 ? 14.493 4.683 -7.715 1.00 66.38 82 PHE A N 1
ATOM 711 C CA . PHE A 1 82 ? 14.484 3.442 -6.925 1.00 66.38 82 PHE A CA 1
ATOM 712 C C . PHE A 1 82 ? 15.773 2.614 -6.949 1.00 66.38 82 PHE A C 1
ATOM 714 O O . PHE A 1 82 ? 15.875 1.654 -6.181 1.00 66.38 82 PHE A O 1
ATOM 721 N N . ARG A 1 83 ? 16.785 2.970 -7.754 1.00 64.31 83 ARG A N 1
ATOM 722 C CA . ARG A 1 83 ? 18.090 2.272 -7.793 1.00 64.31 83 ARG A CA 1
ATOM 723 C C . ARG A 1 83 ? 18.780 2.219 -6.426 1.00 64.31 83 ARG A C 1
ATOM 725 O O . ARG A 1 83 ? 19.448 1.234 -6.130 1.00 64.31 83 ARG A O 1
ATOM 732 N N . GLY A 1 84 ? 18.573 3.222 -5.571 1.00 59.03 84 GLY A N 1
ATOM 733 C CA . GLY A 1 84 ? 19.136 3.263 -4.215 1.00 59.03 84 GLY A CA 1
ATOM 734 C C . GLY A 1 84 ? 18.472 2.315 -3.205 1.00 59.03 84 GLY A C 1
ATOM 735 O O . GLY A 1 84 ? 19.061 2.019 -2.172 1.00 59.03 84 GLY A O 1
ATOM 736 N N . PHE A 1 85 ? 17.274 1.793 -3.487 1.00 57.78 85 PHE A N 1
ATOM 737 C CA . PHE A 1 85 ? 16.512 0.988 -2.520 1.00 57.78 85 PHE A CA 1
ATOM 738 C C . PHE A 1 85 ? 16.808 -0.520 -2.569 1.00 57.78 85 PHE A C 1
ATOM 740 O O . PHE A 1 85 ? 16.377 -1.242 -1.659 1.00 57.78 85 PHE A O 1
ATOM 747 N N . GLY A 1 86 ? 17.515 -0.984 -3.611 1.00 50.34 86 GLY A N 1
ATOM 748 C CA . GLY A 1 86 ? 17.863 -2.393 -3.842 1.00 50.34 86 GLY A CA 1
ATOM 749 C C . GLY A 1 86 ? 19.286 -2.806 -3.436 1.00 50.34 86 GLY A C 1
ATOM 750 O O . GLY A 1 86 ? 19.507 -3.989 -3.213 1.00 50.34 86 GLY A O 1
ATOM 751 N N . ASN A 1 87 ? 20.224 -1.859 -3.284 1.00 45.72 87 ASN A N 1
ATOM 752 C CA . ASN A 1 87 ? 21.667 -2.141 -3.151 1.00 45.72 87 ASN A CA 1
ATOM 753 C C . ASN A 1 87 ? 22.307 -1.643 -1.838 1.00 45.72 87 ASN A C 1
ATOM 755 O O . ASN A 1 87 ? 23.494 -1.333 -1.800 1.00 45.72 87 ASN A O 1
ATOM 759 N N . SER A 1 88 ? 21.573 -1.592 -0.726 1.00 49.56 88 SER A N 1
ATOM 760 C CA . SER A 1 88 ? 22.161 -1.233 0.578 1.00 49.56 88 SER A CA 1
ATOM 761 C C . SER A 1 88 ? 22.913 -2.387 1.270 1.00 49.56 88 SER A C 1
ATOM 763 O O . SER A 1 88 ? 23.145 -2.315 2.470 1.00 49.56 88 SER A O 1
ATOM 765 N N . ALA A 1 89 ? 23.269 -3.458 0.550 1.00 46.00 89 ALA A N 1
ATOM 766 C CA . ALA A 1 89 ? 23.983 -4.621 1.095 1.00 46.00 89 ALA A CA 1
ATOM 767 C C . ALA A 1 89 ? 25.430 -4.769 0.583 1.00 46.00 89 ALA A C 1
ATOM 769 O O . ALA A 1 89 ? 26.108 -5.722 0.948 1.00 46.00 89 ALA A O 1
ATOM 770 N N . SER A 1 90 ? 25.926 -3.855 -0.257 1.00 44.91 90 SER A N 1
ATOM 771 C CA . SER A 1 90 ? 27.246 -4.012 -0.883 1.00 44.91 90 SER A CA 1
ATOM 772 C C . SER A 1 90 ? 27.945 -2.677 -1.146 1.00 44.91 90 SER A C 1
ATOM 774 O O . SER A 1 90 ? 28.290 -2.361 -2.282 1.00 44.91 90 SER A O 1
ATOM 776 N N . LEU A 1 91 ? 28.166 -1.888 -0.095 1.00 42.34 91 LEU A N 1
ATOM 777 C CA . LEU A 1 91 ? 29.256 -0.912 -0.083 1.00 42.34 91 LEU A CA 1
ATOM 778 C C . LEU A 1 91 ? 30.334 -1.421 0.879 1.00 42.34 91 LEU A C 1
ATOM 780 O O . LEU A 1 91 ? 30.398 -1.020 2.036 1.00 42.34 91 LEU A O 1
ATOM 784 N N . ASN A 1 92 ? 31.187 -2.317 0.378 1.00 39.94 92 ASN A N 1
ATOM 785 C CA . ASN A 1 92 ? 32.542 -2.420 0.903 1.00 39.94 92 ASN A CA 1
ATOM 786 C C . ASN A 1 92 ? 33.261 -1.150 0.451 1.00 39.94 92 ASN A C 1
ATOM 788 O O . ASN A 1 92 ? 33.610 -1.006 -0.720 1.00 39.94 92 ASN A O 1
ATOM 792 N N . ILE A 1 93 ? 33.405 -0.199 1.369 1.00 43.00 93 ILE A N 1
ATOM 793 C CA . ILE A 1 93 ? 34.260 0.965 1.173 1.00 43.00 93 ILE A CA 1
ATOM 794 C C . ILE A 1 93 ? 35.694 0.446 1.261 1.00 43.00 93 ILE A C 1
ATOM 796 O O . ILE A 1 93 ? 36.224 0.246 2.351 1.00 43.00 93 ILE A O 1
ATOM 800 N N . THR A 1 94 ? 36.317 0.186 0.115 1.00 42.09 94 THR A N 1
ATOM 801 C CA . THR A 1 94 ? 37.774 0.074 0.049 1.00 42.09 94 THR A CA 1
ATOM 802 C C . THR A 1 94 ? 38.317 1.494 0.125 1.00 42.09 94 THR A C 1
ATOM 804 O O . THR A 1 94 ? 38.384 2.210 -0.872 1.00 42.09 94 THR A O 1
ATOM 807 N N . THR A 1 95 ? 38.623 1.946 1.337 1.00 39.81 95 THR A N 1
ATOM 808 C CA . THR A 1 95 ? 39.374 3.180 1.567 1.00 39.81 95 THR A CA 1
ATOM 809 C C . THR A 1 95 ? 40.812 2.942 1.113 1.00 39.81 95 THR A C 1
ATOM 811 O O . THR A 1 95 ? 41.631 2.428 1.869 1.00 39.81 95 THR A O 1
ATOM 814 N N . GLU A 1 96 ? 41.124 3.290 -0.134 1.00 39.59 96 GLU A N 1
ATOM 815 C CA . GLU A 1 96 ? 42.510 3.529 -0.533 1.00 39.59 96 GLU A CA 1
ATOM 816 C C . GLU A 1 96 ? 42.970 4.823 0.144 1.00 39.59 96 GLU A C 1
ATOM 818 O O . GLU A 1 96 ? 42.648 5.937 -0.275 1.00 39.59 96 GLU A O 1
ATOM 823 N N . VAL A 1 97 ? 43.693 4.663 1.250 1.00 44.38 97 VAL A N 1
ATOM 824 C CA . VAL A 1 97 ? 44.467 5.737 1.867 1.00 44.38 97 VAL A CA 1
ATOM 825 C C . VAL A 1 97 ? 45.612 6.060 0.908 1.00 44.38 97 VAL A C 1
ATOM 827 O O . VAL A 1 97 ? 46.554 5.284 0.770 1.00 44.38 97 VAL A O 1
ATOM 830 N N . LYS A 1 98 ? 45.533 7.204 0.221 1.00 44.69 98 LYS A N 1
ATOM 831 C CA . LYS A 1 98 ? 46.709 7.824 -0.400 1.00 44.69 98 LYS A CA 1
ATOM 832 C C . LYS A 1 98 ? 47.603 8.350 0.720 1.00 44.69 98 LYS A C 1
ATOM 834 O O . LYS A 1 98 ? 47.369 9.439 1.237 1.00 44.69 98 LYS A O 1
ATOM 839 N N . GLU A 1 99 ? 48.617 7.576 1.086 1.00 42.22 99 GLU A N 1
ATOM 840 C CA . GLU A 1 99 ? 49.780 8.082 1.810 1.00 42.22 99 GLU A CA 1
ATOM 841 C C . GLU A 1 99 ? 50.550 9.026 0.877 1.00 42.22 99 GLU A C 1
ATOM 843 O O . GLU A 1 99 ? 51.203 8.616 -0.082 1.00 42.22 99 GLU A O 1
ATOM 848 N N . SER A 1 100 ? 50.424 10.327 1.123 1.00 46.59 100 SER A N 1
ATOM 849 C CA . SER A 1 100 ? 51.347 11.330 0.607 1.00 46.59 100 SER A CA 1
ATOM 850 C C . SER A 1 100 ? 52.653 11.225 1.396 1.00 46.59 100 SER A C 1
ATOM 852 O O . SER A 1 100 ? 52.745 11.754 2.503 1.00 46.59 100 SER A O 1
ATOM 854 N N . SER A 1 101 ? 53.638 10.516 0.841 1.00 46.22 101 SER A N 1
ATOM 855 C CA . SER A 1 101 ? 55.021 10.539 1.324 1.00 46.22 101 SER A CA 1
ATOM 856 C C . SER A 1 101 ? 55.675 11.850 0.892 1.00 46.22 101 SER A C 1
ATOM 858 O O . SER A 1 101 ? 55.850 12.100 -0.302 1.00 46.22 101 SER A O 1
ATOM 860 N N . SER A 1 102 ? 55.991 12.697 1.867 1.00 50.31 102 SER A N 1
ATOM 861 C CA . SER A 1 102 ? 56.847 13.868 1.702 1.00 50.31 102 SER A CA 1
ATOM 862 C C . SER A 1 102 ? 58.302 13.404 1.637 1.00 50.31 102 SER A C 1
ATOM 864 O O . SER A 1 102 ? 58.838 12.963 2.649 1.00 50.31 102 SER A O 1
ATOM 866 N N . ASP A 1 103 ? 58.937 13.515 0.471 1.00 49.09 103 ASP A N 1
ATOM 867 C CA . ASP A 1 103 ? 60.391 13.393 0.350 1.00 49.09 103 ASP A CA 1
ATOM 868 C C . ASP A 1 103 ? 61.021 14.792 0.333 1.00 49.09 103 ASP A C 1
ATOM 870 O O . ASP A 1 103 ? 61.040 15.485 -0.686 1.00 49.09 103 ASP A O 1
ATOM 874 N N . ASP A 1 104 ? 61.548 15.188 1.492 1.00 47.47 104 ASP A N 1
ATOM 875 C CA . ASP A 1 104 ? 62.544 16.247 1.641 1.00 47.47 104 ASP A CA 1
ATOM 876 C C . ASP A 1 104 ? 63.880 15.771 1.061 1.00 47.47 104 ASP A C 1
ATOM 878 O O . ASP A 1 104 ? 64.544 14.933 1.672 1.00 47.47 104 ASP A O 1
ATOM 882 N N . LYS A 1 105 ? 64.307 16.339 -0.074 1.00 45.97 105 LYS A N 1
ATOM 883 C CA . LYS A 1 105 ? 65.726 16.494 -0.453 1.00 45.97 105 LYS A CA 1
ATOM 884 C C . LYS A 1 105 ? 65.887 17.676 -1.412 1.00 45.97 105 LYS A C 1
ATOM 886 O O . LYS A 1 105 ? 65.623 17.525 -2.603 1.00 45.97 105 LYS A O 1
ATOM 891 N N . ASN A 1 106 ? 66.339 18.827 -0.915 1.00 40.09 106 ASN A N 1
ATOM 892 C CA . ASN A 1 106 ? 67.734 19.289 -1.043 1.00 40.09 106 ASN A CA 1
ATOM 893 C C . ASN A 1 106 ? 67.906 20.675 -0.406 1.00 40.09 106 ASN A C 1
ATOM 895 O O . ASN A 1 106 ? 67.129 21.582 -0.774 1.00 40.09 106 ASN A O 1
#